Protein AF-A0A969SES7-F1 (afdb_monomer_lite)

Foldseek 3Di:
DDDDFDFDCDPNDTGGPDDDDDDPDPPDDDDDDDDDDPDPPPDPPPVVVVVVVVVVVVCVVVVVCVVVPDVVVVVVVPPD

pLDDT: mean 75.97, std 11.5, range [43.69, 89.56]

Sequence (80 aa):
MLQTYKAILRGNCIEWRESAPLSPNPEQPMTVLVTILDEPIGGESSATGQKMASILEQLADIHAFAEITDPIVWDIHNEF

Secondary structure (DSSP, 8-state):
------EEEETTEEEESSPPP--SSTTS---------------HHHHHHHHHHHHHHHHHHTTTTTT-S-HHHHHGGG--

Structure (mmCIF, N/CA/C/O backbone):
data_AF-A0A969SES7-F1
#
_entry.id   AF-A0A969SES7-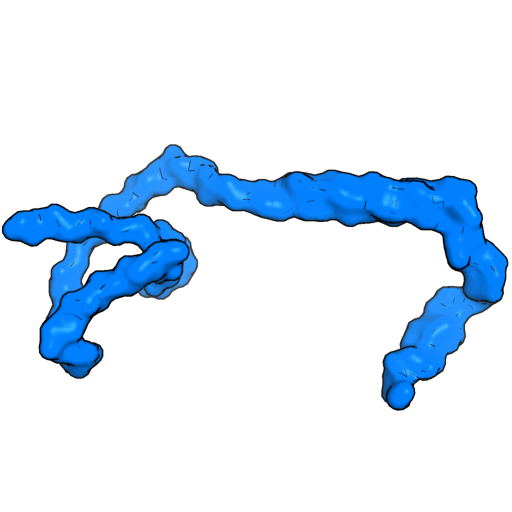F1
#
loop_
_atom_site.group_PDB
_atom_site.id
_atom_site.type_symbol
_atom_site.label_atom_id
_atom_site.label_alt_id
_atom_site.label_comp_id
_atom_site.label_asym_id
_atom_site.label_entity_id
_atom_site.label_seq_id
_atom_site.pdbx_PDB_ins_code
_atom_site.Cartn_x
_atom_site.Cartn_y
_atom_site.Cartn_z
_atom_site.occupancy
_atom_site.B_iso_or_equiv
_atom_site.auth_seq_id
_atom_site.auth_comp_id
_atom_site.auth_asym_id
_atom_site.auth_atom_id
_atom_site.pdbx_PDB_model_num
ATOM 1 N N . MET A 1 1 ? -16.845 12.247 16.367 1.00 69.50 1 MET A N 1
ATOM 2 C CA . MET A 1 1 ? -16.409 12.803 15.068 1.00 69.50 1 MET A CA 1
ATOM 3 C C . MET A 1 1 ? -15.432 11.812 14.458 1.00 69.50 1 MET A C 1
ATOM 5 O O . MET A 1 1 ? -14.510 11.424 15.160 1.00 69.50 1 MET A O 1
ATOM 9 N N . LEU A 1 2 ? -15.668 11.342 13.231 1.00 69.50 2 LEU A N 1
ATOM 10 C CA . LEU A 1 2 ? -14.745 10.447 12.521 1.00 69.50 2 LEU A CA 1
ATOM 11 C C . LEU A 1 2 ? -13.661 11.299 11.855 1.00 69.50 2 LEU A C 1
ATOM 13 O O . LEU A 1 2 ? -13.988 12.228 11.120 1.00 69.50 2 LEU A O 1
ATOM 17 N N . GLN A 1 3 ? -12.392 11.009 12.133 1.00 79.69 3 GLN A N 1
ATOM 18 C CA . GLN A 1 3 ? -11.261 11.642 11.456 1.00 79.69 3 GLN A CA 1
ATOM 19 C C . GLN A 1 3 ? -10.754 10.692 10.372 1.00 79.69 3 GLN A C 1
ATOM 21 O O . GLN A 1 3 ? -10.573 9.503 10.624 1.00 79.69 3 GLN A O 1
ATOM 26 N N . THR A 1 4 ? -10.581 11.212 9.158 1.00 84.19 4 THR A N 1
ATOM 27 C CA . THR A 1 4 ? -10.119 10.431 8.005 1.00 84.19 4 THR A CA 1
ATOM 28 C C . THR A 1 4 ? -8.676 10.807 7.712 1.00 84.19 4 THR A C 1
ATOM 30 O O . THR A 1 4 ? -8.362 11.990 7.618 1.00 84.19 4 THR A O 1
ATOM 33 N N . TYR A 1 5 ? -7.819 9.803 7.562 1.00 85.19 5 TYR A N 1
ATOM 34 C CA . TYR A 1 5 ? -6.391 9.967 7.310 1.00 85.19 5 TYR A CA 1
ATOM 35 C C . TYR A 1 5 ? -6.013 9.266 6.011 1.00 85.19 5 TYR A C 1
ATOM 37 O O . TYR A 1 5 ? -6.534 8.191 5.710 1.00 85.19 5 TYR A O 1
ATOM 45 N N . LYS A 1 6 ? -5.088 9.859 5.252 1.00 86.56 6 LYS A N 1
ATOM 46 C CA . LYS A 1 6 ? -4.535 9.239 4.045 1.00 86.56 6 LYS A CA 1
ATOM 47 C C . LYS A 1 6 ? -3.294 8.418 4.378 1.00 86.56 6 LYS A C 1
ATOM 49 O O . LYS A 1 6 ? -2.346 8.906 4.997 1.00 86.56 6 LYS A O 1
ATOM 54 N N . ALA A 1 7 ? -3.289 7.178 3.911 1.00 89.56 7 ALA A N 1
ATOM 55 C CA . ALA A 1 7 ? -2.193 6.242 4.092 1.00 89.56 7 ALA A CA 1
ATOM 56 C C . ALA A 1 7 ? -2.036 5.331 2.873 1.00 89.56 7 ALA A C 1
ATOM 58 O O . ALA A 1 7 ? -2.951 5.198 2.063 1.00 89.56 7 ALA A O 1
ATOM 59 N N . ILE A 1 8 ? -0.879 4.687 2.772 1.00 89.31 8 ILE A N 1
ATOM 60 C CA . ILE A 1 8 ? -0.619 3.563 1.878 1.00 89.31 8 ILE A CA 1
ATOM 61 C C . ILE A 1 8 ? -0.672 2.288 2.717 1.00 89.31 8 ILE A C 1
ATOM 63 O O . ILE A 1 8 ? -0.030 2.202 3.760 1.00 89.31 8 ILE A O 1
ATOM 67 N N . LEU A 1 9 ? -1.409 1.283 2.255 1.00 88.12 9 LEU A N 1
ATOM 68 C CA . LEU A 1 9 ? -1.364 -0.056 2.834 1.00 88.12 9 LEU A CA 1
ATOM 69 C C . LEU A 1 9 ? -0.305 -0.884 2.089 1.00 88.12 9 LEU A C 1
ATOM 71 O O . LEU A 1 9 ? -0.464 -1.163 0.901 1.00 88.12 9 LEU A O 1
ATOM 75 N N . ARG A 1 10 ? 0.775 -1.280 2.771 1.00 86.00 10 ARG A N 1
ATOM 76 C CA . ARG A 1 10 ? 1.809 -2.188 2.247 1.00 86.00 10 ARG A CA 1
ATOM 77 C C . ARG A 1 10 ? 1.744 -3.524 2.969 1.00 86.00 10 ARG A C 1
ATOM 79 O O . ARG A 1 10 ? 2.134 -3.629 4.129 1.00 86.00 10 ARG A O 1
ATOM 86 N N . GLY A 1 11 ? 1.254 -4.553 2.282 1.00 87.69 11 GLY A N 1
ATOM 87 C CA . GLY A 1 11 ? 0.994 -5.846 2.915 1.00 87.69 11 GLY A CA 1
ATOM 88 C C . GLY A 1 11 ? -0.031 -5.685 4.038 1.00 87.69 11 GLY A C 1
ATOM 89 O O . GLY A 1 11 ? -1.190 -5.378 3.773 1.00 87.69 11 GLY A O 1
ATOM 90 N N . ASN A 1 12 ? 0.405 -5.857 5.285 1.00 88.69 12 ASN A N 1
ATOM 91 C CA . ASN A 1 12 ? -0.403 -5.665 6.492 1.00 88.69 12 ASN A CA 1
ATOM 92 C C . ASN A 1 12 ? -0.046 -4.393 7.290 1.00 88.69 12 ASN A C 1
ATOM 94 O O . ASN A 1 12 ? -0.569 -4.208 8.387 1.00 88.69 12 ASN A O 1
ATOM 98 N N . CYS A 1 13 ? 0.827 -3.530 6.763 1.00 87.06 13 CYS A N 1
ATOM 99 C CA . CYS A 1 13 ? 1.286 -2.313 7.430 1.00 87.06 13 CYS A CA 1
ATOM 100 C C . CYS A 1 13 ? 0.669 -1.060 6.796 1.00 87.06 13 CYS A C 1
ATOM 102 O O . CYS A 1 13 ? 0.647 -0.919 5.574 1.00 87.06 13 CYS A O 1
ATOM 104 N N . ILE A 1 14 ? 0.196 -0.134 7.632 1.00 89.12 14 ILE A N 1
ATOM 105 C CA . ILE A 1 14 ? -0.327 1.172 7.211 1.00 89.12 14 ILE A CA 1
ATOM 106 C C . ILE A 1 14 ? 0.796 2.209 7.330 1.00 89.12 14 ILE A C 1
ATOM 108 O O . ILE A 1 14 ? 1.319 2.437 8.418 1.00 89.12 14 ILE A O 1
ATOM 112 N N . GLU A 1 15 ? 1.139 2.857 6.220 1.00 88.50 15 GLU A N 1
ATOM 113 C CA . GLU A 1 15 ? 2.107 3.953 6.135 1.00 88.50 15 GLU A CA 1
ATOM 114 C C . GLU A 1 15 ? 1.372 5.279 5.908 1.00 88.50 15 GLU A C 1
ATOM 116 O O . GLU A 1 15 ?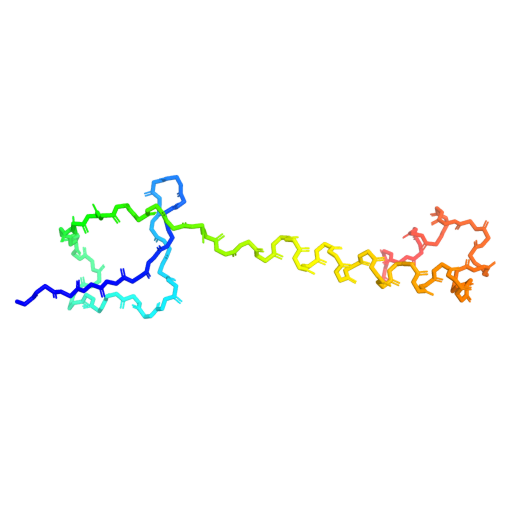 0.788 5.505 4.847 1.00 88.50 15 GLU A O 1
ATOM 121 N N . TRP A 1 16 ? 1.387 6.180 6.887 1.00 88.25 16 TRP A N 1
ATOM 122 C CA . TRP A 1 16 ? 0.755 7.498 6.759 1.00 88.25 16 TRP A CA 1
ATOM 123 C C . TRP A 1 16 ? 1.517 8.363 5.743 1.00 88.25 16 TRP A C 1
ATOM 125 O O . TRP A 1 16 ? 2.736 8.485 5.837 1.00 88.25 16 TRP A O 1
ATOM 135 N N . ARG A 1 17 ? 0.820 8.972 4.768 1.00 80.62 17 ARG A N 1
ATOM 136 C CA . ARG A 1 17 ? 1.464 9.923 3.831 1.00 80.62 17 ARG A CA 1
ATOM 137 C C . ARG A 1 17 ? 1.553 11.343 4.389 1.00 80.62 17 ARG A C 1
ATOM 139 O O . ARG A 1 17 ? 2.341 12.142 3.897 1.00 80.62 17 ARG A O 1
ATOM 146 N N . GLU A 1 18 ? 0.736 11.644 5.390 1.00 78.94 18 GLU A N 1
ATOM 147 C CA . GLU A 1 18 ? 0.675 12.933 6.077 1.00 78.94 18 GLU A CA 1
ATOM 148 C C . GLU A 1 18 ? 0.901 12.719 7.583 1.00 78.94 18 GLU A C 1
ATOM 150 O O . GLU A 1 18 ? 1.499 11.728 8.004 1.00 78.94 18 GLU A O 1
ATOM 155 N N . SER A 1 19 ? 0.413 13.637 8.413 1.00 78.56 19 SER A N 1
ATOM 156 C CA . SER A 1 19 ? 0.446 13.498 9.863 1.00 78.56 19 SER A CA 1
ATOM 157 C C . SER A 1 19 ? -0.330 12.262 10.311 1.00 78.56 19 SER A C 1
ATOM 159 O O . SER A 1 19 ? -1.529 12.132 10.051 1.00 78.56 19 SER A O 1
ATOM 161 N N . ALA A 1 20 ? 0.359 11.374 11.027 1.00 81.25 20 ALA A N 1
ATOM 162 C CA . ALA A 1 20 ? -0.272 10.252 11.699 1.00 81.25 20 ALA A CA 1
ATOM 163 C C . ALA A 1 20 ? -1.338 10.747 12.697 1.00 81.25 20 ALA A C 1
ATOM 165 O O . ALA A 1 20 ? -1.199 11.843 13.260 1.00 81.25 20 ALA A O 1
ATOM 166 N N . PRO A 1 21 ? -2.389 9.951 12.958 1.00 81.25 21 PRO A N 1
ATOM 167 C CA . PRO A 1 21 ? -3.319 10.247 14.034 1.00 81.25 21 PRO A CA 1
ATOM 168 C C . PRO A 1 21 ? -2.569 10.409 15.358 1.00 81.25 21 PRO A C 1
ATOM 170 O O . PRO A 1 21 ? -1.808 9.534 15.774 1.00 81.25 21 PRO A O 1
ATOM 173 N N . LEU A 1 22 ? -2.798 11.540 16.028 1.00 75.44 22 LEU A N 1
ATOM 174 C CA . LEU A 1 22 ? -2.297 11.780 17.376 1.00 75.44 22 LEU A CA 1
ATOM 175 C C . LEU A 1 22 ? -3.058 10.866 18.334 1.00 75.44 22 LEU A C 1
ATOM 177 O O . LEU A 1 22 ? -4.197 11.153 18.704 1.00 75.44 22 LEU A O 1
ATOM 181 N N . SER A 1 23 ? -2.435 9.756 18.730 1.00 70.56 23 SER A N 1
ATOM 182 C CA . SER A 1 23 ? -2.964 8.973 19.839 1.00 70.56 23 SER A CA 1
ATOM 183 C C . SER A 1 23 ? -2.738 9.748 21.141 1.00 70.56 23 SER A C 1
ATOM 185 O O . SER A 1 23 ? -1.601 10.139 21.416 1.00 70.56 23 SER A O 1
ATOM 187 N N . PRO A 1 24 ? -3.770 9.954 21.978 1.00 67.19 24 PRO A N 1
ATOM 188 C CA . PRO A 1 24 ? -3.591 10.529 23.310 1.00 67.19 24 PRO A CA 1
ATOM 189 C C . PRO A 1 24 ? -2.763 9.619 24.232 1.00 67.19 24 PRO A C 1
ATOM 191 O O . PRO A 1 24 ? -2.266 10.082 25.255 1.00 67.19 24 PRO A O 1
ATOM 194 N N . ASN A 1 25 ? -2.599 8.340 23.874 1.00 76.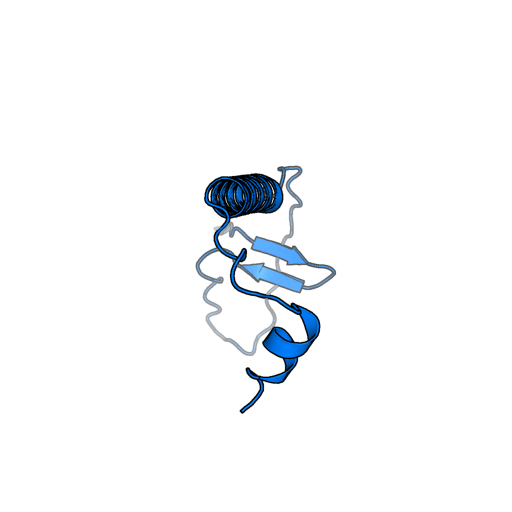94 25 ASN A N 1
ATOM 195 C CA . ASN A 1 25 ? -1.719 7.403 24.558 1.00 76.94 25 ASN A CA 1
ATOM 196 C C . ASN A 1 25 ? -1.004 6.499 23.529 1.00 76.94 25 ASN A C 1
ATOM 198 O O . ASN A 1 25 ? -1.656 5.649 22.916 1.00 76.94 25 ASN A O 1
ATOM 202 N N . PRO A 1 26 ? 0.311 6.665 23.308 1.00 71.12 26 PRO A N 1
ATOM 203 C CA . PRO A 1 26 ? 1.046 5.932 22.276 1.00 71.12 26 PRO A CA 1
ATOM 204 C C . PRO A 1 26 ? 1.126 4.418 22.523 1.00 71.12 26 P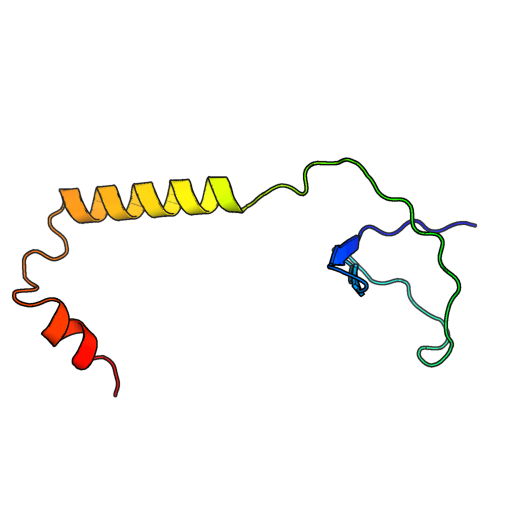RO A C 1
ATOM 206 O O . PRO A 1 26 ? 1.355 3.673 21.576 1.00 71.12 26 PRO A O 1
ATOM 209 N N . GLU A 1 27 ? 0.906 3.950 23.756 1.00 77.88 27 GLU A N 1
ATOM 210 C CA . GLU A 1 27 ? 0.953 2.518 24.088 1.00 77.88 27 GLU A CA 1
ATOM 211 C C . GLU A 1 27 ? -0.411 1.821 24.009 1.00 77.88 27 GLU A C 1
ATOM 213 O O . GLU A 1 27 ? -0.494 0.598 24.134 1.00 77.88 27 GLU A O 1
ATOM 218 N N . GLN A 1 28 ? -1.498 2.567 23.797 1.00 81.44 28 GLN A N 1
ATOM 219 C CA . GLN A 1 28 ? -2.820 1.965 23.666 1.00 81.44 28 GLN A CA 1
ATOM 220 C C . GLN A 1 28 ? -3.141 1.621 22.208 1.00 81.44 28 GLN A C 1
ATOM 222 O O . GLN A 1 28 ? -3.099 2.503 21.346 1.00 81.44 28 GLN A O 1
ATOM 227 N N . PRO A 1 29 ? -3.536 0.366 21.919 1.00 80.50 29 PRO A N 1
ATOM 228 C CA . PRO A 1 29 ? -4.043 0.013 20.603 1.00 80.50 29 PRO A CA 1
ATOM 229 C C . PRO A 1 29 ? -5.341 0.779 20.316 1.00 80.50 29 PRO A C 1
ATOM 231 O O . PRO A 1 29 ? -6.234 0.863 21.161 1.00 80.50 29 PRO A O 1
ATOM 234 N N . MET A 1 30 ? -5.450 1.328 19.105 1.00 81.50 30 MET A N 1
ATOM 235 C CA . MET A 1 30 ? -6.614 2.083 18.640 1.00 81.50 30 MET A CA 1
ATOM 236 C C . MET A 1 30 ? -7.379 1.278 17.588 1.00 81.50 30 MET A C 1
ATOM 238 O O . MET A 1 30 ? -6.792 0.783 16.627 1.00 81.50 30 MET A O 1
ATOM 242 N N . THR A 1 31 ? -8.700 1.175 17.740 1.00 83.81 31 THR A N 1
ATOM 243 C CA . THR A 1 31 ? -9.566 0.604 16.701 1.00 83.81 31 THR A CA 1
ATOM 244 C C . THR A 1 31 ? -9.656 1.564 15.521 1.00 83.81 31 THR A C 1
ATOM 246 O O . THR A 1 31 ? -10.020 2.727 15.694 1.00 83.81 31 THR A O 1
ATOM 249 N N . VAL A 1 32 ? -9.383 1.065 14.316 1.00 84.38 32 VAL A N 1
ATOM 250 C CA . VAL A 1 32 ? -9.472 1.839 13.072 1.00 84.38 32 VAL A CA 1
ATOM 251 C C . VAL A 1 32 ? -10.414 1.172 12.076 1.00 84.38 32 VAL A C 1
ATOM 253 O O . VAL A 1 32 ? -10.534 -0.051 12.038 1.00 84.38 32 VAL A O 1
ATOM 256 N N . LEU A 1 33 ? -11.072 1.987 11.252 1.00 85.38 33 LEU A N 1
ATOM 257 C CA . LEU A 1 33 ? -11.815 1.530 10.081 1.00 85.38 33 LEU A CA 1
ATOM 258 C C . LEU A 1 33 ? -10.952 1.773 8.843 1.00 85.38 33 LEU A C 1
ATOM 260 O O . LEU A 1 33 ? -10.550 2.907 8.588 1.00 85.38 33 LEU A O 1
ATOM 264 N N . VAL A 1 34 ? -10.683 0.721 8.072 1.00 86.06 34 VAL A N 1
ATOM 265 C CA . VAL A 1 34 ? -9.890 0.811 6.841 1.00 86.06 34 VAL A CA 1
ATOM 266 C C . VAL A 1 34 ? -10.826 0.729 5.642 1.00 86.06 34 VAL A C 1
ATOM 268 O O . VAL A 1 34 ? -11.576 -0.233 5.501 1.00 86.06 34 VAL A O 1
ATOM 271 N N . THR A 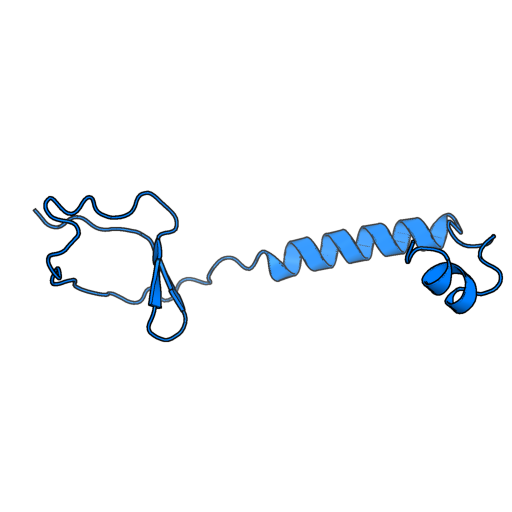1 35 ? -10.779 1.741 4.777 1.00 87.25 35 THR A N 1
ATOM 272 C CA . THR A 1 35 ? -11.463 1.739 3.477 1.00 87.25 35 THR A CA 1
ATOM 273 C C . THR A 1 35 ? -10.403 1.744 2.384 1.00 87.25 35 THR A C 1
ATOM 275 O O . THR A 1 35 ? -9.526 2.605 2.394 1.00 87.25 35 THR A O 1
ATOM 278 N N . ILE A 1 36 ? -10.461 0.773 1.470 1.00 87.31 36 ILE A N 1
ATOM 279 C CA . ILE A 1 36 ? -9.519 0.671 0.350 1.00 87.31 36 ILE A CA 1
ATOM 280 C C . ILE A 1 36 ? -10.060 1.503 -0.810 1.00 87.31 36 ILE A C 1
ATOM 282 O O . ILE A 1 36 ? -11.172 1.263 -1.276 1.00 87.31 36 ILE A O 1
ATOM 286 N N . LEU A 1 37 ? -9.283 2.494 -1.241 1.00 84.50 37 LEU A N 1
ATOM 287 C CA . LEU A 1 37 ? -9.607 3.330 -2.392 1.00 84.50 37 LEU A CA 1
ATOM 288 C C . LEU A 1 37 ? -9.000 2.701 -3.650 1.00 84.50 37 LEU A C 1
ATOM 290 O O . LEU A 1 37 ? -7.810 2.392 -3.662 1.00 84.50 37 LEU A O 1
ATOM 294 N N . ASP A 1 38 ? -9.806 2.537 -4.698 1.00 79.88 38 ASP A N 1
ATOM 295 C CA . ASP A 1 38 ? -9.350 2.100 -6.026 1.00 79.88 38 ASP A CA 1
ATOM 296 C C . ASP A 1 38 ? -8.822 3.302 -6.825 1.00 79.88 38 ASP A C 1
ATOM 298 O O . ASP A 1 38 ? -9.342 3.687 -7.871 1.00 79.88 38 ASP A O 1
ATOM 302 N N . GLU A 1 39 ? -7.834 3.984 -6.250 1.00 77.00 39 GLU A N 1
ATOM 303 C CA . GLU A 1 39 ? -7.134 5.086 -6.896 1.00 77.00 39 GLU A CA 1
ATOM 304 C C . GLU A 1 39 ? -5.759 4.584 -7.343 1.00 77.00 39 GLU A C 1
ATOM 306 O O . GLU A 1 39 ? -5.057 3.940 -6.554 1.00 77.00 39 GLU A O 1
ATOM 311 N N . PRO A 1 40 ? -5.322 4.881 -8.580 1.00 67.31 40 PRO A N 1
ATOM 312 C CA . PRO A 1 40 ? -3.958 4.588 -8.975 1.00 67.31 40 PRO A CA 1
ATOM 313 C C . PRO A 1 40 ? -3.031 5.350 -8.029 1.00 67.31 40 PRO A C 1
ATOM 315 O O . PRO A 1 40 ? -3.002 6.582 -8.027 1.00 67.31 40 PRO A O 1
ATOM 318 N N . ILE A 1 41 ? -2.283 4.614 -7.201 1.00 65.69 41 ILE A N 1
ATOM 319 C CA . ILE A 1 41 ? -1.241 5.190 -6.352 1.00 65.69 41 ILE A CA 1
ATOM 320 C C . ILE A 1 41 ? -0.238 5.791 -7.328 1.00 65.69 41 ILE A C 1
ATOM 322 O O . ILE A 1 41 ? 0.509 5.046 -7.959 1.00 65.69 41 ILE A O 1
ATOM 326 N N . GLY A 1 42 ? -0.312 7.113 -7.522 1.00 57.19 42 GLY A N 1
ATOM 327 C CA . GLY A 1 42 ? 0.429 7.848 -8.542 1.00 57.19 42 GLY A CA 1
ATOM 328 C C . GLY A 1 42 ? 1.860 7.342 -8.628 1.00 57.19 42 GLY A C 1
ATOM 329 O O . GLY A 1 42 ? 2.665 7.550 -7.720 1.00 57.19 42 GLY A O 1
ATOM 330 N N . GLY A 1 43 ? 2.130 6.591 -9.692 1.00 51.31 43 GLY A N 1
ATOM 331 C CA . GLY A 1 43 ? 3.409 5.957 -9.906 1.00 51.31 43 GLY A CA 1
ATOM 332 C C . GLY A 1 43 ? 4.408 7.015 -10.332 1.00 51.31 43 GLY A C 1
ATOM 333 O O . GLY A 1 43 ? 4.519 7.316 -11.516 1.00 51.31 43 GLY A O 1
ATOM 334 N N . GLU A 1 44 ? 5.229 7.485 -9.397 1.00 53.66 44 GLU A N 1
ATOM 335 C CA . GLU A 1 44 ? 6.501 8.145 -9.724 1.00 53.66 44 GLU A CA 1
ATOM 336 C C . GLU A 1 44 ? 7.468 7.218 -10.492 1.00 53.66 44 GLU A C 1
ATOM 338 O O . GLU A 1 44 ? 8.580 7.608 -10.834 1.00 53.66 44 GLU A O 1
ATOM 343 N N . SER A 1 45 ? 7.056 5.987 -10.806 1.00 53.94 45 SER A N 1
ATOM 344 C CA . SER A 1 45 ? 7.846 5.019 -11.558 1.00 53.94 45 SER A CA 1
ATOM 345 C C . SER A 1 45 ? 7.952 5.355 -13.053 1.00 53.94 45 SER A C 1
ATOM 347 O O . SER A 1 45 ? 9.031 5.199 -13.619 1.00 53.94 45 SER A O 1
ATOM 349 N N . SER A 1 46 ? 6.902 5.891 -13.695 1.00 54.19 46 SER A N 1
ATOM 350 C CA . SER A 1 46 ? 6.976 6.221 -15.131 1.00 54.19 46 SER A CA 1
ATOM 351 C C . SER A 1 46 ? 7.752 7.515 -15.384 1.00 54.19 46 SER A C 1
ATOM 353 O O . SER A 1 46 ? 8.659 7.525 -16.210 1.00 54.19 46 SER A O 1
ATOM 355 N N . ALA A 1 47 ? 7.464 8.587 -14.639 1.00 59.59 47 ALA A N 1
ATOM 356 C CA . ALA A 1 47 ? 8.120 9.879 -14.854 1.00 59.59 47 ALA A CA 1
ATOM 357 C C . ALA A 1 47 ? 9.623 9.839 -14.522 1.00 59.59 47 ALA A C 1
ATOM 359 O O . ALA A 1 47 ? 10.427 10.444 -15.232 1.00 59.59 47 ALA A O 1
ATOM 360 N N . THR A 1 48 ? 10.016 9.089 -13.485 1.00 63.22 48 THR A N 1
ATOM 361 C CA . THR A 1 48 ? 11.430 8.916 -13.116 1.00 63.22 48 THR A CA 1
ATOM 362 C C . THR A 1 48 ? 12.178 8.080 -14.149 1.00 63.22 48 THR A C 1
ATOM 364 O O . THR A 1 48 ? 13.268 8.471 -14.564 1.00 63.22 48 THR A O 1
ATOM 367 N N . GLY A 1 49 ? 11.581 6.978 -14.623 1.00 71.06 49 GLY A N 1
ATOM 368 C CA . GLY A 1 49 ? 12.166 6.146 -15.677 1.00 71.06 49 GLY A CA 1
ATOM 369 C C . GLY A 1 49 ? 12.342 6.910 -16.989 1.00 71.06 49 GLY A C 1
ATOM 370 O O . GLY A 1 49 ? 13.424 6.881 -17.569 1.00 71.06 49 G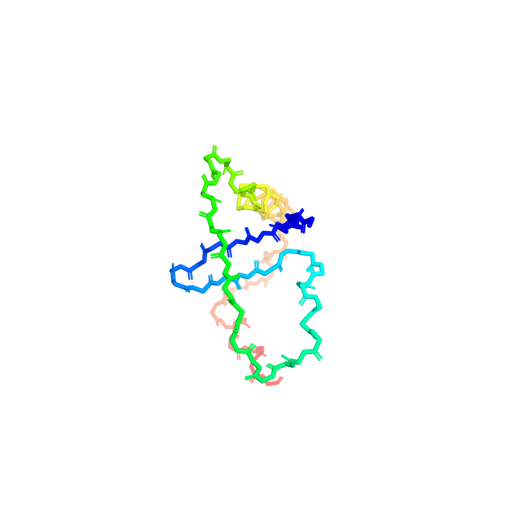LY A O 1
ATOM 371 N N . GLN A 1 50 ? 11.328 7.674 -17.410 1.00 75.81 50 GLN A N 1
ATOM 372 C CA . GLN A 1 50 ? 11.417 8.520 -18.603 1.00 75.81 50 GLN A CA 1
ATOM 373 C C . GLN A 1 50 ? 12.506 9.587 -18.464 1.00 75.81 50 GLN A C 1
ATOM 375 O O . GLN A 1 50 ? 13.310 9.768 -19.372 1.00 75.81 50 GLN A O 1
ATOM 380 N N . LYS A 1 51 ? 12.570 10.269 -17.314 1.00 79.12 51 LYS A N 1
ATOM 381 C CA . LYS A 1 51 ? 13.572 11.311 -17.065 1.00 79.12 51 LYS A CA 1
ATOM 382 C C . LYS A 1 51 ? 14.990 10.742 -17.059 1.00 79.12 51 LYS A C 1
ATOM 384 O O . LYS A 1 51 ? 15.890 11.355 -17.621 1.00 79.12 51 LYS A O 1
ATOM 389 N N . MET A 1 52 ? 15.184 9.573 -16.452 1.00 82.94 52 MET A N 1
ATOM 390 C CA . MET A 1 52 ? 16.474 8.889 -16.438 1.00 82.94 52 MET A CA 1
ATOM 391 C C . MET A 1 52 ? 16.873 8.422 -17.840 1.00 82.94 52 MET A C 1
ATOM 393 O O . MET A 1 52 ? 18.004 8.664 -18.248 1.00 82.94 52 MET A O 1
ATOM 397 N N . ALA A 1 53 ? 15.941 7.852 -18.607 1.00 84.25 53 ALA A N 1
ATOM 398 C CA . ALA A 1 53 ? 16.176 7.473 -19.998 1.00 84.25 53 ALA A CA 1
ATOM 399 C C . ALA A 1 53 ? 16.599 8.677 -20.856 1.00 84.25 53 ALA A C 1
ATOM 401 O O . ALA A 1 53 ? 17.596 8.594 -21.565 1.00 84.25 53 ALA A O 1
ATOM 402 N N . SER A 1 54 ? 15.922 9.823 -20.725 1.00 85.19 54 SER A N 1
ATOM 403 C CA . SER A 1 54 ? 16.286 11.046 -21.454 1.00 85.19 54 SER A CA 1
ATOM 404 C C . SER A 1 54 ? 17.641 11.627 -21.043 1.00 85.19 54 SER A C 1
ATOM 406 O O . SER A 1 54 ? 18.303 12.267 -21.857 1.00 85.19 54 SER A O 1
ATOM 408 N N . ILE A 1 55 ? 18.067 11.452 -19.789 1.00 86.06 55 ILE A N 1
ATOM 409 C CA . ILE A 1 55 ? 19.408 11.867 -19.348 1.00 86.06 55 ILE A CA 1
ATOM 410 C C . ILE A 1 55 ? 20.468 10.931 -19.939 1.00 86.06 55 ILE A C 1
ATOM 412 O O . ILE A 1 55 ? 21.481 11.408 -20.441 1.00 86.06 55 ILE A O 1
ATOM 416 N N . LEU A 1 56 ? 20.227 9.617 -19.925 1.00 87.00 56 LEU A N 1
ATOM 417 C CA . LEU A 1 56 ? 21.138 8.632 -20.516 1.00 87.00 56 LEU A CA 1
ATOM 418 C C . LEU A 1 56 ? 21.293 8.831 -22.031 1.00 87.00 56 LEU A C 1
ATOM 420 O O . LEU A 1 56 ? 22.406 8.746 -22.541 1.00 87.00 56 LEU A O 1
ATOM 424 N N . GLU A 1 57 ? 20.208 9.158 -22.732 1.00 87.00 57 GLU A N 1
ATOM 425 C CA . GLU A 1 57 ? 20.225 9.474 -24.165 1.00 87.00 57 GLU A CA 1
ATOM 426 C C . GLU A 1 57 ? 21.086 10.711 -24.467 1.00 87.00 57 GLU A C 1
ATOM 428 O O . GLU A 1 57 ? 21.943 10.667 -25.346 1.00 87.00 57 GLU A O 1
ATOM 433 N N . GLN A 1 58 ? 20.949 11.779 -23.673 1.00 87.75 58 GLN A N 1
ATOM 434 C CA . GLN A 1 58 ? 21.790 12.975 -23.802 1.00 87.75 58 GLN A CA 1
ATOM 435 C C . GLN A 1 58 ? 23.272 12.689 -23.523 1.00 87.75 58 GLN A C 1
ATOM 437 O O . GLN A 1 58 ? 24.138 13.218 -24.215 1.00 87.75 58 GLN A O 1
ATOM 442 N N . LEU A 1 59 ? 23.579 11.848 -22.529 1.00 86.56 59 LEU A N 1
ATOM 443 C CA . LEU A 1 59 ? 24.959 11.465 -22.206 1.00 86.56 59 LEU A CA 1
ATOM 444 C C . LEU A 1 59 ? 25.610 10.633 -23.320 1.00 86.56 59 LEU A C 1
ATOM 446 O O . LEU A 1 59 ? 26.805 10.786 -23.581 1.00 86.56 59 LEU A O 1
ATOM 450 N N . ALA A 1 60 ? 24.832 9.774 -23.980 1.00 83.25 60 ALA A N 1
ATOM 451 C CA . ALA A 1 60 ? 25.296 8.997 -25.123 1.00 83.25 60 ALA A CA 1
ATOM 452 C C . ALA A 1 60 ? 25.601 9.895 -26.334 1.00 83.25 60 ALA A C 1
ATOM 454 O O . ALA A 1 60 ? 26.643 9.725 -26.963 1.00 83.25 60 ALA A O 1
ATOM 455 N N . ASP A 1 61 ? 24.742 10.879 -26.620 1.00 87.31 61 ASP A N 1
ATOM 456 C CA . ASP A 1 61 ? 24.891 11.777 -27.774 1.00 87.31 61 ASP A CA 1
ATOM 457 C C . ASP A 1 61 ? 26.156 12.648 -27.677 1.00 87.31 61 ASP A C 1
ATOM 459 O O . ASP A 1 61 ? 26.926 12.783 -28.633 1.00 87.31 61 ASP A O 1
ATOM 463 N N . ILE A 1 62 ? 26.465 13.150 -26.477 1.00 87.94 62 ILE A N 1
ATOM 464 C CA . ILE A 1 62 ? 27.689 13.933 -26.236 1.00 87.94 62 ILE A CA 1
ATOM 465 C C . ILE A 1 62 ? 28.948 13.070 -26.083 1.00 87.94 62 ILE A C 1
ATOM 467 O O . ILE A 1 62 ? 30.010 13.608 -25.778 1.00 87.94 62 ILE A O 1
ATOM 471 N N . HIS A 1 63 ? 28.845 11.749 -26.269 1.00 79.44 63 HIS A N 1
ATOM 472 C CA . HIS A 1 63 ? 29.951 10.810 -26.092 1.00 79.44 63 HIS A CA 1
ATOM 473 C C . HIS A 1 63 ? 30.639 10.975 -24.722 1.00 79.44 63 HIS A C 1
ATOM 475 O O . HIS A 1 63 ? 31.861 10.866 -24.619 1.00 79.44 63 HIS A O 1
ATOM 481 N N . ALA A 1 64 ? 29.857 11.229 -23.661 1.00 74.62 64 ALA A N 1
ATOM 482 C CA . ALA A 1 64 ? 30.352 11.626 -22.333 1.00 74.62 64 ALA A CA 1
ATOM 483 C C . ALA A 1 64 ? 31.386 10.658 -21.733 1.00 74.62 64 ALA A C 1
ATOM 485 O O . ALA A 1 64 ? 32.176 11.038 -20.874 1.00 74.62 64 ALA A O 1
ATOM 486 N N . PHE A 1 65 ? 31.368 9.405 -22.187 1.00 72.56 65 PHE A N 1
ATOM 487 C CA . PHE A 1 65 ? 32.201 8.318 -21.688 1.00 72.56 65 PHE A CA 1
ATOM 488 C C . PHE A 1 65 ? 33.179 7.777 -22.740 1.00 72.56 65 PHE A C 1
ATOM 490 O O . PHE A 1 65 ? 33.729 6.699 -22.552 1.00 72.56 65 PHE A O 1
ATOM 497 N N . ALA A 1 66 ? 33.423 8.499 -23.841 1.00 75.19 66 ALA A N 1
ATOM 498 C CA . ALA A 1 66 ? 34.346 8.057 -24.895 1.00 75.19 66 ALA A CA 1
ATOM 499 C C . ALA A 1 66 ? 35.804 7.910 -24.427 1.00 75.19 66 ALA A C 1
ATOM 501 O O . ALA A 1 66 ? 36.576 7.187 -25.050 1.00 75.19 66 ALA A O 1
ATOM 502 N N . GLU A 1 67 ? 36.180 8.561 -23.325 1.00 73.75 67 GLU A N 1
ATOM 503 C CA . GLU A 1 67 ? 37.502 8.415 -22.703 1.00 73.75 67 GLU A CA 1
ATOM 504 C C . GLU A 1 67 ? 37.599 7.177 -21.788 1.00 73.75 67 GLU A C 1
ATOM 506 O O . GLU A 1 67 ? 38.700 6.752 -21.427 1.00 73.75 67 GLU A O 1
ATOM 511 N N . ILE A 1 68 ? 36.467 6.544 -21.446 1.00 75.38 68 ILE A N 1
ATOM 512 C CA . ILE A 1 68 ? 36.438 5.306 -20.662 1.00 75.38 68 ILE A CA 1
ATOM 513 C C . ILE A 1 68 ? 36.771 4.140 -21.595 1.00 75.38 68 ILE A C 1
ATOM 515 O O . ILE A 1 68 ? 35.919 3.592 -22.288 1.00 75.38 68 ILE A O 1
ATOM 519 N N . THR A 1 69 ? 38.053 3.777 -21.618 1.00 67.81 69 THR A N 1
ATOM 520 C CA . THR A 1 69 ? 38.587 2.731 -22.507 1.00 67.81 69 THR A CA 1
ATOM 521 C C . THR A 1 69 ? 38.174 1.323 -22.064 1.00 67.81 69 THR A C 1
ATOM 523 O O . THR A 1 69 ? 37.998 0.440 -22.901 1.00 67.81 69 THR A O 1
ATOM 526 N N . ASP A 1 70 ? 37.987 1.121 -20.758 1.00 71.94 70 ASP A N 1
ATOM 527 C CA . ASP A 1 70 ? 37.441 -0.111 -20.193 1.00 71.94 70 ASP A CA 1
ATOM 528 C C . ASP A 1 70 ? 36.487 0.237 -19.034 1.00 71.94 70 ASP A C 1
ATOM 530 O O . ASP A 1 70 ? 36.938 0.688 -17.975 1.00 71.94 70 ASP A O 1
ATOM 534 N N . PRO A 1 71 ? 35.167 0.061 -19.215 1.00 67.06 71 PRO A N 1
ATOM 535 C CA . PRO A 1 71 ? 34.185 0.386 -18.186 1.00 67.06 71 PRO A CA 1
ATOM 536 C C . PRO A 1 71 ? 34.299 -0.513 -16.948 1.00 67.06 71 PRO A C 1
ATOM 538 O O . PRO A 1 71 ? 33.913 -0.085 -15.864 1.00 67.06 71 PRO A O 1
ATOM 541 N N . ILE A 1 72 ? 34.867 -1.718 -17.073 1.00 69.12 72 ILE A N 1
ATOM 542 C CA . ILE A 1 72 ? 35.080 -2.631 -15.943 1.00 69.12 72 ILE A CA 1
ATOM 543 C C . ILE A 1 72 ? 36.227 -2.126 -15.063 1.00 69.12 72 ILE A C 1
ATOM 545 O O . ILE A 1 72 ? 36.146 -2.220 -13.842 1.00 69.12 72 ILE A O 1
ATOM 549 N N . VAL A 1 73 ? 37.274 -1.546 -15.661 1.00 66.00 73 VAL A N 1
ATOM 550 C CA . VAL A 1 73 ? 38.410 -0.964 -14.919 1.00 66.00 73 VAL A CA 1
ATOM 551 C C . VAL A 1 73 ? 38.025 0.338 -14.208 1.00 66.00 73 VAL A C 1
ATOM 553 O O . VAL A 1 73 ? 38.567 0.645 -13.147 1.00 66.00 73 VAL A O 1
ATOM 556 N N . TRP A 1 74 ? 37.079 1.097 -14.764 1.00 67.00 74 TRP A N 1
ATOM 557 C CA . TRP A 1 74 ? 36.551 2.308 -14.131 1.00 67.00 74 TRP A CA 1
ATOM 558 C C . TRP A 1 74 ? 35.741 2.003 -12.859 1.00 67.00 74 TRP A C 1
ATOM 560 O O . TRP A 1 74 ? 35.930 2.679 -11.849 1.00 67.00 74 TRP A O 1
ATOM 570 N N . ASP A 1 75 ? 34.912 0.956 -12.881 1.00 62.81 75 ASP A N 1
ATOM 571 C CA . ASP A 1 75 ? 34.045 0.562 -11.756 1.00 62.81 75 ASP A CA 1
ATOM 572 C C . ASP A 1 75 ? 34.858 0.139 -10.514 1.00 62.81 75 ASP A C 1
ATOM 574 O O . ASP A 1 75 ? 34.589 0.568 -9.394 1.00 62.81 75 ASP A O 1
ATOM 578 N N . ILE A 1 76 ? 35.955 -0.600 -10.719 1.00 60.47 76 ILE A N 1
ATOM 579 C CA . ILE A 1 76 ? 36.856 -1.050 -9.641 1.00 60.47 76 ILE A CA 1
ATOM 580 C C . ILE A 1 76 ? 37.749 0.051 -9.047 1.00 60.47 76 ILE A C 1
ATOM 582 O O . ILE A 1 76 ? 38.353 -0.166 -7.997 1.00 60.47 76 ILE A O 1
ATOM 586 N N . HIS A 1 77 ? 37.872 1.226 -9.679 1.00 55.22 77 HIS A N 1
ATOM 587 C CA . HIS A 1 77 ? 38.704 2.317 -9.147 1.00 55.22 77 HIS A CA 1
ATOM 588 C C . HIS A 1 77 ? 37.955 3.237 -8.170 1.00 55.22 77 HIS A C 1
ATOM 590 O O . HIS A 1 77 ? 38.574 4.114 -7.572 1.00 55.22 77 HIS A O 1
ATOM 596 N N . ASN A 1 78 ? 36.643 3.045 -7.990 1.00 54.53 78 ASN A N 1
ATOM 597 C CA . ASN A 1 78 ? 35.793 3.919 -7.178 1.00 54.53 78 ASN A CA 1
ATOM 598 C C . ASN A 1 78 ? 35.331 3.281 -5.845 1.00 54.53 78 ASN A C 1
ATOM 600 O O . ASN A 1 78 ? 34.419 3.799 -5.203 1.00 54.53 78 ASN A O 1
ATOM 604 N N . GLU A 1 79 ? 35.962 2.179 -5.417 1.00 48.12 79 GLU A N 1
ATOM 605 C CA . GLU A 1 79 ? 35.707 1.496 -4.132 1.00 48.12 79 GLU A CA 1
ATOM 606 C C . GLU A 1 79 ? 36.779 1.755 -3.043 1.00 48.12 79 GLU A C 1
ATOM 608 O O . GLU A 1 79 ? 37.008 0.899 -2.188 1.00 48.12 79 GLU A O 1
ATOM 613 N N . PHE A 1 80 ? 37.416 2.936 -3.019 1.00 43.69 80 PHE A N 1
ATOM 614 C CA . PHE A 1 80 ? 38.202 3.409 -1.863 1.00 43.69 80 PHE A CA 1
ATOM 615 C C . PHE A 1 80 ? 38.006 4.899 -1.575 1.00 43.69 80 PHE A C 1
ATOM 617 O O . PHE A 1 80 ? 38.161 5.713 -2.512 1.00 43.69 80 PHE A O 1
#

Radius of gyration: 23.28 Å; chains: 1; bounding box: 55×20×52 Å